Protein AF-A0A920AD05-F1 (afdb_monomer_lite)

pLDDT: mean 80.0, std 13.15, range [49.78, 95.25]

Secondary structure (DSSP, 8-state):
----HHHHHHHHHGGGGGTT----HHHHHHH---SSS-GGGGS--SGGGS-TTSPPPTT---

Sequence (62 aa):
MRNCCWKYIILILLPAFNLIAQDYSWWNEIHQWNGQNHWSSYMKVSPAFMGPNAFPIPFAEK

Radius of gyration: 24.46 Å; chains: 1; bounding box: 29×25×80 Å

Structure (mmCIF, N/CA/C/O backbone):
data_AF-A0A920AD05-F1
#
_entry.id   AF-A0A920AD05-F1
#
loop_
_atom_site.group_PDB
_atom_site.id
_atom_site.type_symbol
_atom_site.label_atom_id
_atom_site.label_alt_id
_atom_site.label_comp_id
_atom_site.label_asym_id
_atom_site.label_entity_id
_atom_site.label_seq_id
_atom_site.pdbx_PDB_ins_code
_atom_site.Cartn_x
_atom_site.Cartn_y
_atom_site.Cartn_z
_atom_site.occupancy
_atom_site.B_iso_or_equiv
_atom_site.auth_seq_id
_atom_site.auth_comp_id
_atom_site.auth_asym_id
_atom_site.auth_atom_id
_atom_site.pdbx_PDB_model_num
ATOM 1 N N . MET A 1 1 ? -17.264 -13.096 53.531 1.00 49.78 1 MET A N 1
ATOM 2 C CA . MET A 1 1 ? -16.826 -13.204 52.120 1.00 49.78 1 MET A CA 1
ATOM 3 C C . MET A 1 1 ? -17.099 -11.865 51.449 1.00 49.78 1 MET A C 1
ATOM 5 O O . MET A 1 1 ? -18.222 -11.608 51.045 1.00 49.78 1 MET A O 1
ATOM 9 N N . ARG A 1 2 ? -16.133 -10.938 51.492 1.00 56.19 2 ARG A N 1
ATOM 10 C CA . ARG A 1 2 ? 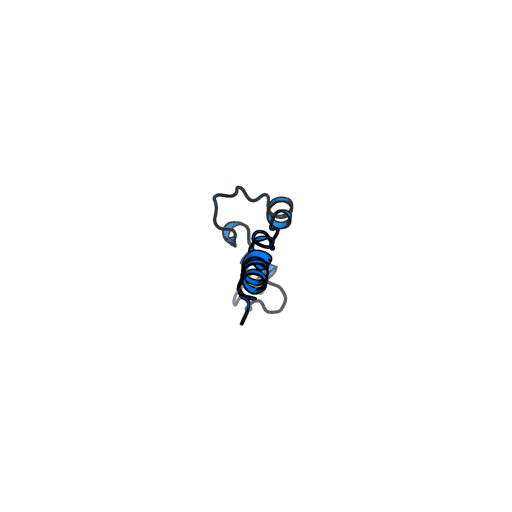-16.349 -9.530 51.122 1.00 56.19 2 ARG A CA 1
ATOM 11 C C . ARG A 1 2 ? -15.948 -9.318 49.661 1.00 56.19 2 ARG A C 1
ATOM 13 O O . ARG A 1 2 ? -14.767 -9.242 49.352 1.00 56.19 2 ARG A O 1
ATOM 20 N N . ASN A 1 3 ? -16.961 -9.310 48.801 1.00 60.84 3 ASN A N 1
ATOM 21 C CA . ASN A 1 3 ? -17.038 -8.833 47.417 1.00 60.84 3 ASN A CA 1
ATOM 22 C C . ASN A 1 3 ? -15.755 -8.167 46.864 1.00 60.84 3 ASN A C 1
ATOM 24 O O . ASN A 1 3 ? -15.594 -6.952 46.933 1.00 60.84 3 ASN A O 1
ATOM 28 N N . CYS A 1 4 ? -14.872 -8.962 46.247 1.00 62.88 4 CYS A N 1
ATOM 29 C CA . CYS A 1 4 ? -13.731 -8.481 45.448 1.00 62.88 4 CYS A CA 1
ATOM 30 C C . CYS A 1 4 ? -14.119 -8.112 44.000 1.00 62.88 4 CYS A C 1
ATOM 32 O O . CYS A 1 4 ? -13.247 -7.772 43.201 1.00 62.88 4 CYS A O 1
ATOM 34 N N . CYS A 1 5 ? -15.412 -8.171 43.655 1.00 64.06 5 CYS A N 1
ATOM 35 C CA . CYS A 1 5 ? -15.918 -8.069 42.283 1.00 64.06 5 CYS A CA 1
ATOM 36 C C . CYS A 1 5 ? -15.541 -6.757 41.570 1.00 64.06 5 CYS A C 1
ATOM 38 O O . CYS A 1 5 ? -15.339 -6.753 40.361 1.00 64.06 5 CYS A O 1
ATOM 40 N N . TRP A 1 6 ? -15.357 -5.666 42.323 1.00 70.12 6 TRP A N 1
ATOM 41 C CA . TRP A 1 6 ? -14.926 -4.360 41.807 1.00 70.12 6 TRP A CA 1
ATOM 42 C C . TRP A 1 6 ? -13.589 -4.419 41.055 1.00 70.12 6 TRP A C 1
ATOM 44 O O . TRP A 1 6 ? -13.412 -3.743 40.044 1.00 70.12 6 TRP A O 1
ATOM 54 N N . LYS A 1 7 ? -12.637 -5.241 41.520 1.00 63.97 7 LYS A N 1
ATOM 55 C CA . LYS A 1 7 ? -11.303 -5.336 40.900 1.00 63.97 7 LYS A CA 1
ATOM 56 C C . LYS A 1 7 ? -11.374 -5.874 39.467 1.00 63.97 7 LYS A C 1
ATOM 58 O O . LYS A 1 7 ? -10.568 -5.483 38.631 1.00 63.97 7 LYS A O 1
ATOM 63 N N . TYR A 1 8 ? -12.364 -6.719 39.177 1.00 73.75 8 TYR A N 1
ATOM 64 C CA . TYR A 1 8 ? -12.576 -7.277 37.842 1.00 73.75 8 TYR A CA 1
ATOM 65 C C . TYR A 1 8 ? -13.248 -6.285 36.885 1.00 73.75 8 TYR A C 1
ATOM 67 O O . TYR A 1 8 ? -13.001 -6.350 35.688 1.00 73.75 8 TYR A O 1
ATOM 75 N N . ILE A 1 9 ? -14.015 -5.314 37.396 1.00 71.44 9 ILE A N 1
ATOM 76 C CA . ILE A 1 9 ? -14.605 -4.242 36.574 1.00 71.44 9 ILE A CA 1
ATOM 77 C C . ILE A 1 9 ? -13.501 -3.370 35.957 1.00 71.44 9 ILE A C 1
ATOM 79 O O . ILE A 1 9 ? -13.556 -3.049 34.774 1.00 71.44 9 ILE A O 1
ATOM 83 N N . ILE A 1 10 ? -12.455 -3.049 36.725 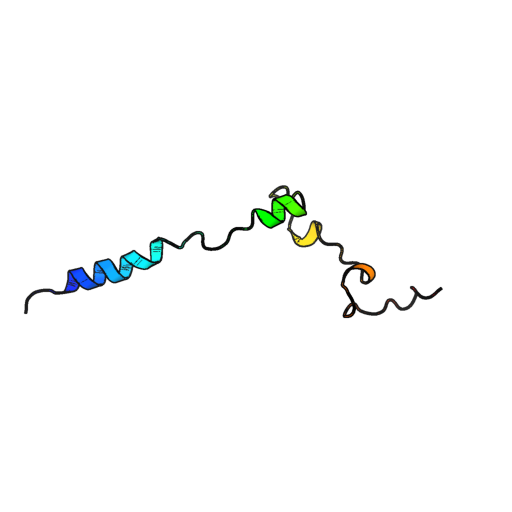1.00 70.31 10 ILE A N 1
ATOM 84 C CA . ILE A 1 10 ? -11.299 -2.276 36.235 1.00 70.31 10 ILE A CA 1
ATOM 85 C C . ILE A 1 10 ? -10.537 -3.046 35.142 1.00 70.31 10 ILE A C 1
ATOM 87 O O . ILE A 1 10 ? -10.150 -2.458 34.136 1.00 70.31 10 ILE A O 1
ATOM 91 N N . LEU A 1 11 ? -10.372 -4.364 35.304 1.00 69.00 11 LEU A N 1
ATOM 92 C CA . LEU A 1 11 ? -9.732 -5.234 34.307 1.00 69.00 11 LEU A CA 1
ATOM 93 C C . LEU A 1 11 ? -10.513 -5.308 32.985 1.00 69.00 11 LEU A C 1
ATOM 95 O O . LEU A 1 11 ? -9.898 -5.403 31.927 1.00 69.00 11 LEU A O 1
ATOM 99 N N . ILE A 1 12 ? -11.844 -5.213 33.035 1.00 71.81 12 ILE A N 1
ATOM 100 C CA . ILE A 1 12 ? -12.716 -5.229 31.849 1.00 71.81 12 ILE A CA 1
ATOM 101 C C . ILE A 1 12 ? -12.721 -3.875 31.113 1.00 71.81 12 ILE A C 1
ATOM 103 O O . ILE A 1 12 ? -12.952 -3.841 29.908 1.00 71.81 12 ILE A O 1
ATOM 107 N N . LEU A 1 13 ? -12.437 -2.763 31.801 1.00 66.44 13 LEU A N 1
ATOM 108 C CA . LEU A 1 13 ? -12.462 -1.409 31.221 1.00 66.44 13 LEU A CA 1
ATOM 109 C C . LEU A 1 13 ? -11.125 -0.959 30.597 1.00 66.44 13 LEU A C 1
ATOM 111 O O . LEU A 1 13 ? -11.103 -0.020 29.805 1.00 66.44 13 LEU A O 1
ATOM 115 N N . LEU A 1 14 ? -10.014 -1.633 30.906 1.00 66.50 14 LEU A N 1
ATOM 116 C CA . LEU A 1 14 ? -8.674 -1.314 30.389 1.00 66.50 14 LEU A CA 1
ATOM 117 C C . LEU A 1 14 ? -8.463 -1.464 28.859 1.00 66.50 14 LEU A C 1
ATOM 119 O O . LEU A 1 14 ? -7.703 -0.664 28.311 1.00 66.50 14 LEU A O 1
ATOM 123 N N . PRO A 1 15 ? -9.092 -2.404 28.119 1.00 68.44 15 PRO A N 1
ATOM 124 C CA . PRO A 1 15 ? -8.813 -2.569 26.689 1.00 68.44 15 PRO A CA 1
ATOM 125 C C . PRO A 1 15 ? -9.496 -1.529 25.780 1.00 68.44 15 PRO A C 1
ATOM 127 O O . PRO A 1 15 ? -9.181 -1.469 24.594 1.00 68.44 15 PRO A O 1
ATOM 130 N N . ALA A 1 16 ? -10.381 -0.671 26.302 1.00 64.44 16 ALA A N 1
ATOM 131 C CA . ALA A 1 16 ? -11.119 0.313 25.500 1.00 64.44 16 ALA A CA 1
ATOM 132 C C . ALA A 1 16 ? -10.261 1.490 24.983 1.00 64.44 16 ALA A C 1
ATOM 134 O O . ALA A 1 16 ? -10.697 2.229 24.104 1.00 64.44 16 ALA A O 1
ATOM 135 N N . PHE A 1 17 ? -9.037 1.667 25.490 1.00 63.16 17 PHE A N 1
ATOM 136 C CA . PHE A 1 17 ? -8.180 2.810 25.143 1.00 63.16 17 PHE A CA 1
ATOM 137 C C . PHE A 1 17 ? -7.353 2.637 23.856 1.00 63.16 17 PHE A C 1
ATOM 139 O O . PHE A 1 17 ? -6.710 3.589 23.430 1.00 63.16 17 PHE A O 1
ATOM 146 N N . ASN A 1 18 ? -7.387 1.469 23.201 1.00 63.84 18 ASN A N 1
ATOM 147 C CA . ASN A 1 18 ? -6.583 1.185 21.998 1.00 63.84 18 ASN A CA 1
ATOM 148 C C . ASN A 1 18 ? -7.415 1.077 20.706 1.00 63.84 18 ASN A C 1
ATOM 150 O O . ASN A 1 18 ? -7.041 0.357 19.783 1.00 63.84 18 ASN A O 1
ATOM 154 N N . LEU A 1 19 ? -8.555 1.773 20.616 1.00 65.12 19 LEU A N 1
ATOM 155 C CA . LEU A 1 19 ? -9.442 1.683 19.445 1.00 65.12 19 LEU A CA 1
ATOM 156 C C . LEU A 1 19 ? -8.830 2.257 18.152 1.00 65.12 19 LEU A C 1
ATOM 158 O O . LEU A 1 19 ? -9.299 1.926 17.068 1.00 65.12 19 LEU A O 1
ATOM 162 N N . ILE A 1 20 ? -7.770 3.066 18.247 1.00 69.62 20 ILE A N 1
ATOM 163 C CA . ILE A 1 20 ? -7.057 3.635 17.094 1.00 69.62 20 ILE A CA 1
ATOM 164 C C . ILE A 1 20 ? -5.597 3.171 17.138 1.00 69.62 20 ILE A C 1
ATOM 166 O O . ILE A 1 20 ? -4.679 3.944 17.382 1.00 69.62 20 ILE A O 1
ATOM 170 N N . ALA A 1 21 ? -5.381 1.867 16.973 1.00 67.38 21 ALA A N 1
ATOM 171 C CA . ALA A 1 21 ? -4.036 1.289 16.949 1.00 67.38 21 ALA A CA 1
ATOM 172 C C . ALA 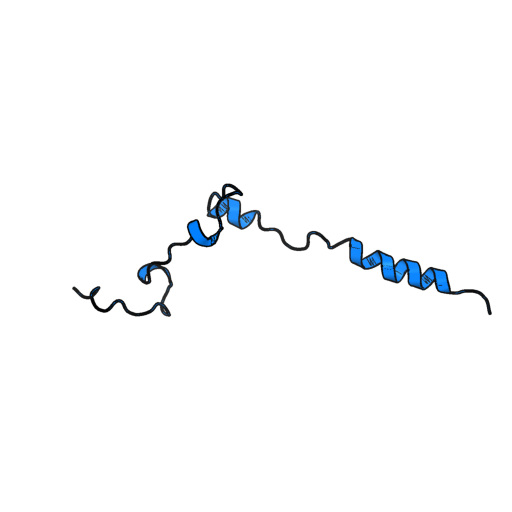A 1 21 ? -3.336 1.427 15.584 1.00 67.38 21 ALA A C 1
ATOM 174 O O . ALA A 1 21 ? -2.159 1.095 15.473 1.00 67.38 21 ALA A O 1
ATOM 175 N N . GLN A 1 22 ? -4.052 1.836 14.533 1.00 76.94 22 GLN A N 1
ATOM 176 C CA . GLN A 1 22 ? -3.537 1.876 13.165 1.00 76.94 22 GLN A CA 1
ATOM 177 C C . GLN A 1 22 ? -3.709 3.277 12.584 1.00 76.94 22 GLN A C 1
ATOM 179 O O . GLN A 1 22 ? -4.833 3.757 12.444 1.00 76.94 22 GLN A O 1
ATOM 184 N N . ASP A 1 23 ? -2.588 3.913 12.252 1.00 85.94 23 ASP A N 1
ATOM 185 C CA . ASP A 1 23 ? -2.557 5.153 11.487 1.00 85.94 23 ASP A CA 1
ATOM 186 C C . ASP A 1 23 ? -2.250 4.847 10.014 1.00 85.94 23 ASP A C 1
ATOM 188 O O . ASP A 1 23 ? -1.282 4.155 9.688 1.00 85.94 23 ASP A O 1
ATOM 192 N N . TYR A 1 24 ? -3.093 5.370 9.126 1.00 87.75 24 TYR A N 1
ATOM 193 C CA . TYR A 1 24 ? -2.963 5.238 7.674 1.00 87.75 24 TYR A CA 1
ATOM 194 C C . TYR A 1 24 ? -2.692 6.589 6.994 1.00 87.75 24 TYR A C 1
ATOM 196 O O . TYR A 1 24 ? -2.751 6.676 5.769 1.00 87.75 24 TYR A O 1
ATOM 204 N N . SER A 1 25 ? -2.390 7.647 7.758 1.00 91.25 25 SER A N 1
ATOM 205 C CA . SER A 1 25 ? -2.080 8.987 7.235 1.00 91.25 25 SER A CA 1
ATOM 206 C C . SER A 1 25 ? -0.957 8.970 6.188 1.00 91.25 25 SER A C 1
ATOM 208 O O . SER A 1 25 ? -1.082 9.601 5.137 1.00 91.25 25 SER A O 1
ATOM 210 N N . TRP A 1 26 ? 0.070 8.143 6.409 1.00 93.12 26 TRP A N 1
ATOM 211 C CA . TRP A 1 26 ? 1.195 7.933 5.495 1.00 93.12 26 TRP A CA 1
ATOM 212 C C . TRP A 1 26 ? 0.752 7.548 4.075 1.00 93.12 26 TRP A C 1
ATOM 214 O O . TRP A 1 26 ? 1.366 7.956 3.088 1.00 93.12 26 TRP A O 1
ATOM 224 N N . TRP A 1 27 ? -0.332 6.775 3.946 1.00 92.75 27 TRP A N 1
ATOM 225 C CA . TRP A 1 27 ? -0.853 6.360 2.646 1.00 92.75 27 TRP A CA 1
ATOM 226 C C . TRP A 1 27 ? -1.377 7.567 1.871 1.00 92.75 27 TRP A C 1
ATOM 228 O O . TRP A 1 27 ? -1.124 7.692 0.671 1.00 92.75 27 TRP A O 1
ATOM 238 N N . ASN A 1 28 ? -2.054 8.478 2.571 1.00 93.06 28 ASN A N 1
ATOM 239 C CA . ASN A 1 28 ? -2.640 9.685 1.998 1.00 93.06 28 ASN A CA 1
ATOM 240 C C . ASN A 1 28 ? -1.554 10.639 1.517 1.00 93.06 28 ASN A C 1
ATOM 242 O O . ASN A 1 28 ? -1.680 11.195 0.430 1.00 93.06 28 ASN A O 1
ATOM 246 N N . GLU A 1 29 ? -0.480 10.788 2.290 1.00 94.00 29 GLU A N 1
ATOM 247 C CA . GLU A 1 29 ? 0.657 11.632 1.924 1.00 94.00 29 GLU A CA 1
ATOM 248 C C . GLU A 1 29 ? 1.343 11.126 0.649 1.00 94.00 29 GLU A C 1
ATOM 250 O O . GLU A 1 29 ? 1.557 11.895 -0.289 1.00 94.00 29 GLU A O 1
ATOM 255 N N . ILE A 1 30 ? 1.618 9.820 0.570 1.00 95.25 30 ILE A N 1
ATOM 256 C 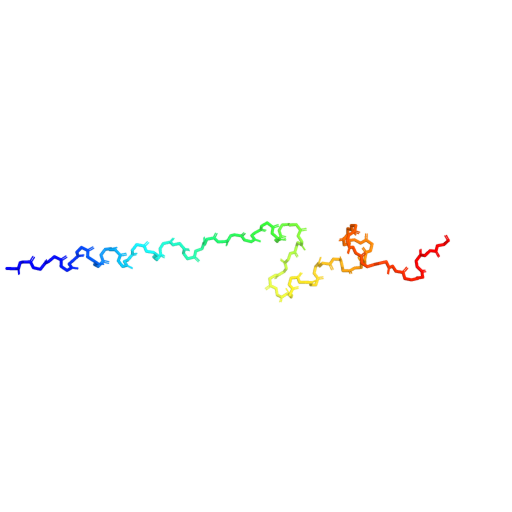CA . ILE A 1 30 ? 2.337 9.225 -0.567 1.00 95.25 30 ILE A CA 1
ATOM 257 C C . ILE A 1 30 ? 1.458 9.140 -1.821 1.00 95.25 30 ILE A C 1
ATOM 259 O O . ILE A 1 30 ? 1.919 9.445 -2.921 1.00 95.25 30 ILE A O 1
ATOM 263 N N . HIS A 1 31 ? 0.200 8.716 -1.676 1.00 93.88 31 HIS A N 1
ATOM 264 C CA . HIS A 1 31 ? -0.672 8.383 -2.811 1.00 93.88 31 HIS A CA 1
ATOM 265 C C . HIS A 1 31 ? -1.705 9.466 -3.124 1.00 93.88 31 HIS A C 1
ATOM 267 O O . HIS A 1 31 ? -2.459 9.313 -4.084 1.00 93.88 31 HIS A O 1
ATOM 273 N N . GLN A 1 32 ? -1.756 10.549 -2.338 1.00 94.81 32 GLN A N 1
ATOM 274 C CA . GLN A 1 32 ? -2.747 11.623 -2.478 1.00 94.81 32 GLN A CA 1
ATOM 275 C C . GLN A 1 32 ? -4.179 11.055 -2.480 1.00 94.81 32 GLN A C 1
ATOM 277 O O . GLN A 1 32 ? -5.012 11.363 -3.338 1.00 94.81 32 GLN A O 1
ATOM 282 N N . TRP A 1 33 ? -4.440 10.140 -1.539 1.00 94.44 33 TRP A N 1
ATOM 283 C CA . TRP A 1 33 ? -5.714 9.435 -1.445 1.00 94.44 33 TRP A CA 1
ATOM 284 C C . TRP A 1 33 ? -6.854 10.397 -1.102 1.00 94.44 33 TRP A C 1
ATOM 286 O O . TRP A 1 33 ? -6.750 11.195 -0.175 1.00 94.44 33 TRP A O 1
ATOM 296 N N . ASN A 1 34 ? -7.969 10.293 -1.828 1.00 91.69 34 ASN A N 1
ATOM 297 C CA . ASN A 1 34 ? -9.124 11.180 -1.659 1.00 91.69 34 ASN A CA 1
ATOM 298 C C . ASN A 1 34 ? -10.143 10.695 -0.610 1.00 91.69 34 ASN A C 1
ATOM 300 O O . ASN A 1 34 ? -11.182 11.329 -0.438 1.00 91.69 34 ASN A O 1
ATOM 304 N N . GLY A 1 35 ? -9.898 9.551 0.036 1.00 90.69 35 GLY A N 1
ATOM 305 C CA . GLY A 1 35 ? -10.807 8.957 1.022 1.00 90.69 35 GLY A CA 1
ATOM 306 C C . GLY A 1 35 ? -12.080 8.320 0.448 1.00 90.69 35 GLY A C 1
ATOM 307 O O . GLY A 1 35 ? -12.892 7.814 1.217 1.00 90.69 35 GLY A O 1
ATOM 308 N N . GLN A 1 36 ? -12.280 8.344 -0.875 1.00 94.12 36 GLN A N 1
ATOM 309 C CA . GLN A 1 36 ? -13.496 7.840 -1.534 1.00 94.12 36 GLN A CA 1
ATOM 310 C C . GLN A 1 36 ? -13.218 6.632 -2.424 1.00 94.12 36 GLN A C 1
ATOM 312 O O . GLN A 1 36 ? -13.922 5.626 -2.366 1.00 94.12 36 GLN A O 1
ATOM 317 N N . ASN A 1 37 ? -12.190 6.727 -3.265 1.00 94.69 37 ASN A N 1
ATOM 318 C CA . ASN A 1 37 ? -11.835 5.658 -4.185 1.00 94.69 37 ASN A CA 1
ATOM 319 C C . ASN A 1 37 ? -11.204 4.494 -3.421 1.00 94.69 37 ASN A C 1
ATOM 321 O O . ASN A 1 37 ? -10.458 4.702 -2.467 1.00 94.69 37 ASN A O 1
ATOM 325 N N . HIS A 1 38 ? -11.438 3.261 -3.867 1.00 94.62 38 HIS A N 1
ATOM 326 C CA . HIS A 1 38 ? -10.755 2.108 -3.286 1.00 94.62 38 HIS A CA 1
ATOM 327 C C . HIS A 1 38 ? -9.225 2.248 -3.443 1.00 94.62 38 HIS A C 1
ATOM 329 O O . HIS A 1 38 ? -8.744 2.671 -4.496 1.00 94.62 38 HIS A O 1
ATOM 335 N N . TRP A 1 39 ? -8.452 1.894 -2.408 1.00 92.50 39 TRP A N 1
ATOM 336 C CA . TRP A 1 39 ? -6.990 2.087 -2.355 1.00 92.50 39 TRP A CA 1
ATOM 337 C C . TRP A 1 39 ? -6.258 1.450 -3.546 1.00 92.50 39 TRP A C 1
ATOM 339 O O . TRP A 1 39 ? -5.275 1.997 -4.041 1.00 92.50 39 TRP A O 1
ATOM 349 N N . SER A 1 40 ? -6.771 0.328 -4.062 1.00 92.75 40 SER A N 1
ATOM 350 C CA . SER A 1 40 ? -6.162 -0.392 -5.186 1.00 92.75 40 SER A CA 1
ATOM 351 C C . SER A 1 40 ? -6.100 0.439 -6.466 1.00 92.75 40 SER A C 1
ATOM 353 O O . SER A 1 40 ? -5.241 0.188 -7.305 1.00 92.75 40 SER A O 1
ATOM 355 N N . SER A 1 41 ? -6.973 1.439 -6.620 1.00 94.75 41 SER A N 1
ATOM 356 C CA . SER A 1 41 ? -6.978 2.336 -7.782 1.00 94.75 41 SER A CA 1
ATOM 357 C C . SER A 1 41 ? -5.723 3.211 -7.872 1.00 94.75 41 SER A C 1
ATOM 359 O O . SER A 1 41 ? -5.442 3.762 -8.932 1.00 94.75 41 SER A O 1
ATOM 361 N N . TYR A 1 42 ? -4.964 3.330 -6.781 1.00 94.38 42 TYR A N 1
ATOM 362 C CA . TYR A 1 42 ? -3.719 4.097 -6.712 1.00 94.38 42 TYR A CA 1
ATOM 363 C C . TYR A 1 42 ? -2.475 3.228 -6.969 1.00 94.38 42 TYR A C 1
ATOM 365 O O . TYR A 1 42 ? -1.360 3.745 -7.026 1.00 94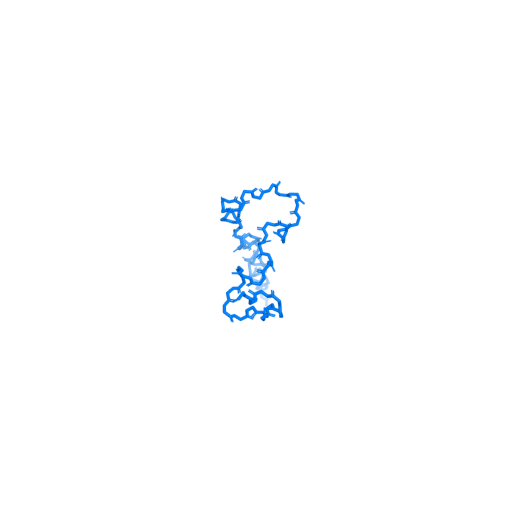.38 42 TYR A O 1
ATOM 373 N N . MET A 1 43 ? -2.646 1.914 -7.153 1.00 93.06 43 MET A N 1
ATOM 374 C CA . MET A 1 43 ? -1.552 0.967 -7.372 1.00 93.06 43 MET A CA 1
ATOM 375 C C . MET A 1 43 ? -1.229 0.804 -8.861 1.00 93.06 43 MET A C 1
ATOM 377 O O . MET A 1 43 ? -2.115 0.614 -9.694 1.00 93.06 43 MET A O 1
ATOM 381 N N . LYS A 1 44 ? 0.066 0.773 -9.204 1.00 92.12 44 LYS A N 1
ATOM 382 C CA . LYS A 1 44 ? 0.532 0.343 -10.532 1.00 92.12 44 LYS A CA 1
ATOM 383 C C . LYS A 1 44 ? 0.626 -1.177 -10.569 1.00 92.12 44 LYS A C 1
ATOM 385 O O . LYS A 1 44 ? 1.581 -1.754 -10.063 1.00 92.12 44 LYS A O 1
ATOM 390 N N . VAL A 1 45 ? -0.373 -1.814 -11.173 1.00 90.25 45 VAL A N 1
ATOM 391 C CA . VAL A 1 45 ? -0.485 -3.281 -11.204 1.00 90.25 45 VAL A CA 1
ATOM 392 C C . VAL A 1 45 ? 0.134 -3.941 -12.439 1.00 90.25 45 VAL A C 1
ATOM 394 O O . VAL A 1 45 ? 0.032 -5.152 -12.611 1.00 90.25 45 VAL A O 1
ATOM 397 N N . SER A 1 46 ? 0.764 -3.177 -13.332 1.00 89.44 46 SER A N 1
ATOM 398 C CA . SER A 1 46 ? 1.469 -3.774 -14.464 1.00 89.44 46 SER A CA 1
ATOM 399 C C . SER A 1 46 ? 2.714 -4.532 -13.979 1.00 89.44 46 SER A C 1
ATOM 401 O O . SER A 1 46 ? 3.429 -4.023 -13.111 1.00 89.44 46 SER A O 1
ATOM 403 N N . PRO A 1 47 ? 3.019 -5.717 -14.550 1.00 88.00 47 PRO A N 1
ATOM 404 C CA . PRO A 1 47 ? 4.098 -6.575 -14.054 1.00 88.00 47 PRO A CA 1
ATOM 405 C C . PRO A 1 47 ? 5.457 -5.871 -13.946 1.00 88.00 47 PRO A C 1
ATOM 407 O O . PRO A 1 47 ? 6.189 -6.092 -12.988 1.00 88.00 47 PRO A O 1
ATOM 410 N N . ALA A 1 48 ? 5.748 -4.930 -14.852 1.00 86.94 48 ALA A N 1
ATOM 411 C CA . ALA A 1 48 ? 6.967 -4.117 -14.833 1.00 86.94 48 ALA A CA 1
ATOM 412 C C . ALA A 1 48 ? 7.192 -3.316 -13.529 1.00 86.94 48 ALA A C 1
ATOM 414 O O . ALA A 1 48 ? 8.324 -2.936 -13.244 1.00 86.94 48 ALA A O 1
ATOM 415 N N . PHE A 1 49 ? 6.145 -3.056 -12.736 1.00 90.69 49 PHE A N 1
ATOM 416 C CA . PHE A 1 49 ? 6.220 -2.302 -11.476 1.00 90.69 49 PHE A CA 1
ATOM 417 C C . PHE A 1 49 ? 6.000 -3.173 -10.228 1.00 90.69 49 PHE A C 1
ATOM 419 O O . PHE A 1 49 ? 6.062 -2.659 -9.115 1.00 90.69 49 PHE A O 1
ATOM 426 N N . MET A 1 50 ? 5.759 -4.478 -10.388 1.00 90.38 50 MET A N 1
ATOM 427 C CA . MET A 1 50 ? 5.472 -5.406 -9.282 1.00 90.38 50 MET A CA 1
ATOM 428 C C . MET A 1 50 ? 6.724 -6.109 -8.723 1.00 90.38 50 MET A C 1
ATOM 430 O O . MET A 1 50 ? 6.623 -6.948 -7.828 1.00 90.38 50 MET A O 1
ATOM 434 N N . GLY A 1 51 ? 7.912 -5.751 -9.217 1.00 88.50 51 GLY A N 1
ATOM 435 C CA . GLY A 1 51 ? 9.187 -6.294 -8.752 1.00 88.50 51 GLY A CA 1
ATOM 436 C C . GLY A 1 51 ? 9.555 -7.645 -9.386 1.00 88.50 51 GLY A C 1
ATOM 437 O O . GLY A 1 51 ? 8.937 -8.070 -10.360 1.00 88.50 51 GLY A O 1
ATOM 438 N N . PRO A 1 52 ? 10.583 -8.332 -8.857 1.00 88.12 52 PRO A N 1
ATOM 439 C CA . PRO A 1 52 ? 11.184 -9.505 -9.502 1.00 88.12 52 PRO A CA 1
ATOM 440 C C . PRO A 1 52 ? 10.299 -10.759 -9.492 1.00 88.12 52 PRO A C 1
ATOM 442 O O . PRO A 1 52 ? 10.539 -11.673 -10.270 1.00 88.12 52 PRO A O 1
ATOM 445 N N . ASN A 1 53 ? 9.273 -10.798 -8.635 1.00 88.81 53 ASN A N 1
ATOM 446 C CA . ASN A 1 53 ? 8.310 -11.903 -8.569 1.00 88.81 53 ASN A CA 1
ATOM 447 C C . ASN A 1 53 ? 7.093 -11.692 -9.483 1.00 88.81 53 ASN A C 1
ATOM 449 O O . ASN A 1 53 ? 6.143 -12.474 -9.432 1.00 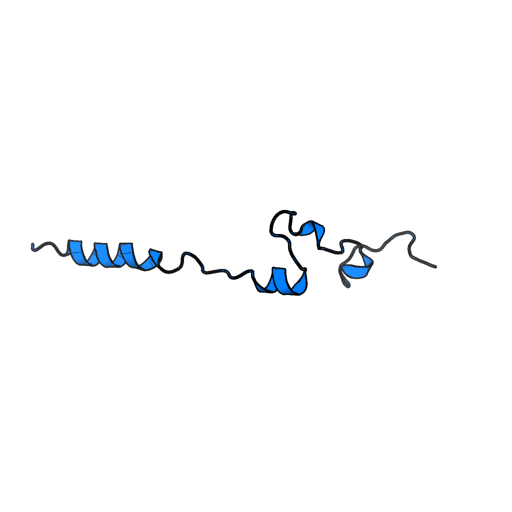88.81 53 ASN A O 1
ATOM 453 N N . ALA A 1 54 ? 7.074 -10.618 -10.276 1.00 88.81 54 ALA A N 1
ATOM 454 C CA . ALA A 1 54 ? 6.006 -10.385 -11.230 1.00 88.81 54 ALA A CA 1
ATOM 455 C C . ALA A 1 54 ? 6.017 -11.459 -12.326 1.00 88.81 54 ALA A C 1
ATOM 457 O O . ALA A 1 54 ? 7.078 -11.908 -12.760 1.00 88.81 54 ALA A O 1
ATOM 458 N N . PHE A 1 55 ? 4.835 -11.860 -12.799 1.00 83.31 55 PHE A N 1
ATOM 459 C CA . PHE A 1 55 ? 4.752 -12.811 -13.903 1.00 83.31 55 PHE A CA 1
ATOM 460 C C . PHE A 1 55 ? 5.428 -12.244 -15.162 1.00 83.31 55 PHE A C 1
ATOM 462 O O . PHE A 1 55 ? 5.213 -11.070 -15.490 1.00 83.31 55 PHE A O 1
ATOM 469 N N . PRO A 1 56 ? 6.214 -13.061 -15.889 1.00 79.81 56 PRO A N 1
ATOM 470 C CA . PRO A 1 56 ? 6.815 -12.633 -17.142 1.00 79.81 56 PRO A CA 1
ATOM 471 C C . PRO A 1 56 ? 5.717 -12.307 -18.158 1.00 79.81 56 PRO A C 1
ATOM 473 O O . PRO A 1 56 ? 4.696 -12.992 -18.240 1.00 79.81 56 PRO A O 1
ATOM 476 N N . ILE A 1 57 ? 5.921 -11.243 -18.934 1.00 81.06 57 ILE A N 1
ATOM 477 C CA . ILE A 1 57 ? 4.985 -10.838 -19.984 1.00 81.06 57 ILE A CA 1
ATOM 478 C C . ILE A 1 57 ? 5.405 -11.554 -21.278 1.00 81.06 57 ILE A C 1
ATOM 480 O O . ILE A 1 57 ? 6.486 -11.249 -21.779 1.00 81.06 57 ILE A O 1
ATOM 484 N N . PRO A 1 58 ? 4.570 -12.437 -21.866 1.00 75.50 58 PRO A N 1
ATOM 485 C CA . PRO A 1 58 ? 4.966 -13.277 -23.006 1.00 75.50 58 PRO A CA 1
ATOM 486 C C . PRO A 1 58 ? 5.402 -12.523 -24.274 1.00 75.50 58 PRO A C 1
ATOM 488 O O . PRO A 1 58 ? 6.015 -13.115 -25.151 1.00 75.50 58 PRO A O 1
ATOM 491 N N . PHE A 1 59 ? 5.064 -11.236 -24.393 1.00 70.75 59 PHE A N 1
ATOM 492 C CA . PHE A 1 59 ? 5.300 -10.418 -25.591 1.00 70.75 59 PHE A CA 1
ATOM 493 C C . PHE A 1 59 ? 6.051 -9.108 -25.296 1.00 70.75 59 PHE A C 1
ATOM 495 O O . PHE A 1 59 ? 6.070 -8.215 -26.138 1.00 70.75 59 PHE A O 1
ATOM 502 N N . ALA A 1 60 ? 6.614 -8.944 -24.092 1.00 63.28 60 ALA A N 1
ATOM 503 C CA . ALA A 1 60 ? 7.383 -7.741 -23.743 1.00 63.28 60 ALA A CA 1
ATOM 504 C C . ALA A 1 60 ? 8.862 -7.816 -24.162 1.00 63.28 60 ALA A C 1
ATOM 506 O O . ALA A 1 60 ? 9.607 -6.863 -23.935 1.00 63.28 60 ALA A O 1
ATOM 507 N N . GLU A 1 61 ? 9.284 -8.923 -24.769 1.00 59.53 61 GLU A N 1
ATOM 508 C CA . GLU A 1 61 ? 10.612 -9.067 -25.356 1.00 59.53 61 GLU A CA 1
ATOM 509 C C . GLU A 1 61 ? 10.659 -8.303 -26.691 1.00 59.53 61 GLU A C 1
ATOM 511 O O . GLU A 1 61 ? 9.851 -8.545 -27.589 1.00 59.53 61 GLU A O 1
ATOM 516 N N . LYS A 1 62 ? 11.577 -7.335 -26.790 1.00 59.06 62 LYS A N 1
ATOM 517 C CA . LYS A 1 62 ? 12.055 -6.791 -28.065 1.00 59.06 62 LYS A CA 1
ATOM 518 C C . LYS A 1 62 ? 13.326 -7.517 -28.463 1.00 59.06 62 LYS A C 1
ATOM 520 O O . LYS A 1 62 ? 14.164 -7.709 -27.554 1.00 59.06 62 LYS A O 1
#

Foldseek 3Di:
DDDPPVVVVVVVPVVPPCPPVDDPVVLCVVQVDPVPDDSCVSDDPDQVPVPPPRDDDPPPDD